Protein AF-A0A259M9C8-F1 (afdb_monomer)

pLDDT: mean 89.74, std 11.54, range [41.19, 98.12]

Foldseek 3Di:
DDDDDDPVNLVVLLVVLLQVLLVVDDLVRSCVVVVHDSVVNCVSCVDPPRVVSNLVSLLNSLVVLVVVLVVLVVPDDPVCPVVSVVSNVVSLVSSCVSNVVVSNDDDDDPDDDPPPPPPVVVVVVVVVVVVVD

Sequence (133 aa):
MSKPLTPEEIGKRVDSLCEQVAEGKTLRQISASMNLSVGMLLKMVADPPYSEQYTRARESAADLFEADIITAAMAVTPETAAADRVQIEALKWVAGRRAPKKYGDRIQQDVTVDVKDGLAEKMAAARERAQRG

Radius of gyration: 26.13 Å; Cα contacts (8 Å, |Δi|>4): 88; chains: 1; bounding box: 63×57×69 Å

Mean predicted aligned error: 8.88 Å

Nearest PDB structures (foldseek):
  8e0m-assembly1_C  TM=4.456E-01  e=9.215E+00  synthetic construct
  8e0m-assembly2_D  TM=4.249E-01  e=9.707E+00  synthetic construct

Secondary structure (DSSP, 8-state):
-PPPPPHHHHHHHHHHHHHHHHTT--HHHHHHHHT--HHHHHHHTSSTTHHHHHHHHHHHHHHHHHHHHHHHHHH--TTTHHHHHHHHHHHHHHHHHHSHHHHS----------TTTTHHHHHHHHHHHHH--

Solvent-accessible surface area (backbone atoms only — not comparable to full-atom values): 7643 Å² total; per-residue (Å²): 132,84,78,82,79,50,74,67,57,50,50,56,50,49,51,55,50,25,51,42,30,30,72,54,49,49,61,67,59,49,20,62,76,68,75,42,58,54,70,57,58,50,60,68,33,66,47,82,81,37,29,60,55,42,50,53,16,44,30,51,14,24,60,49,38,52,54,51,37,53,53,49,65,75,66,59,43,92,88,43,41,71,61,50,50,52,51,39,53,51,37,50,53,50,22,20,69,45,28,44,91,80,53,33,89,81,85,84,79,90,79,83,78,81,70,74,87,55,53,60,61,54,52,50,56,51,51,54,56,67,73,76,109

Structure (mmCIF, N/CA/C/O backbone):
data_AF-A0A259M9C8-F1
#
_entry.id   AF-A0A259M9C8-F1
#
loop_
_atom_site.group_PDB
_atom_site.id
_atom_site.type_symbol
_atom_site.label_atom_id
_atom_site.label_alt_id
_atom_site.label_comp_id
_atom_site.label_asym_id
_atom_site.label_entity_id
_atom_site.label_seq_id
_atom_site.pdbx_PDB_ins_code
_atom_site.Cartn_x
_atom_site.Cartn_y
_atom_site.Cartn_z
_atom_site.occupancy
_atom_site.B_iso_or_equiv
_atom_site.auth_seq_id
_atom_site.auth_comp_id
_atom_site.auth_asym_id
_atom_site.auth_atom_id
_atom_site.pdbx_PDB_model_num
ATOM 1 N N . MET A 1 1 ? 33.589 -9.464 -7.077 1.00 41.19 1 MET A N 1
ATOM 2 C CA . MET A 1 1 ? 32.749 -8.648 -7.980 1.00 41.19 1 MET A CA 1
ATOM 3 C C . MET A 1 1 ? 31.583 -9.522 -8.413 1.00 41.19 1 MET A C 1
ATOM 5 O O . MET A 1 1 ? 31.832 -10.542 -9.040 1.00 41.19 1 MET A O 1
ATOM 9 N N . SER A 1 2 ? 30.353 -9.224 -7.978 1.00 62.12 2 SER A N 1
ATOM 10 C CA . SER A 1 2 ? 29.188 -10.050 -8.335 1.00 62.12 2 SER A CA 1
ATOM 11 C C . SER A 1 2 ? 28.908 -9.960 -9.829 1.00 62.12 2 SER A C 1
ATOM 13 O O . SER A 1 2 ? 28.934 -8.872 -10.404 1.00 62.12 2 SER A O 1
ATOM 15 N N . LYS A 1 3 ? 28.647 -11.116 -10.439 1.00 68.31 3 LYS A N 1
ATOM 16 C CA . LYS A 1 3 ? 28.247 -11.253 -11.840 1.00 68.31 3 LYS A CA 1
ATOM 17 C C . LYS A 1 3 ? 27.016 -10.368 -12.121 1.00 68.31 3 LYS A C 1
ATOM 19 O O . LYS A 1 3 ? 26.108 -10.347 -11.285 1.00 68.31 3 LYS A O 1
ATOM 24 N N . PRO A 1 4 ? 26.969 -9.638 -13.251 1.00 72.88 4 PRO A N 1
ATOM 25 C CA . PRO A 1 4 ? 25.769 -8.908 -13.642 1.00 72.88 4 PRO A CA 1
ATOM 26 C C . PRO A 1 4 ? 24.612 -9.891 -13.855 1.00 72.88 4 PRO A C 1
ATOM 28 O O . PRO A 1 4 ? 24.808 -10.967 -14.422 1.00 72.88 4 PRO A O 1
ATOM 31 N N . LEU A 1 5 ? 23.427 -9.520 -13.366 1.00 76.19 5 LEU A N 1
ATOM 32 C CA . LEU A 1 5 ? 22.217 -10.333 -13.489 1.00 76.19 5 LEU A CA 1
ATOM 33 C C . LEU A 1 5 ? 21.844 -10.494 -14.959 1.00 76.19 5 LEU A C 1
ATOM 35 O O . LEU A 1 5 ? 21.872 -9.532 -15.729 1.00 76.19 5 LEU A O 1
ATOM 39 N N . THR A 1 6 ? 21.471 -11.708 -15.334 1.00 86.00 6 THR A N 1
ATOM 40 C CA . THR A 1 6 ? 20.909 -11.986 -16.653 1.00 86.00 6 THR A CA 1
ATOM 41 C C . THR A 1 6 ? 19.491 -11.404 -16.762 1.00 86.00 6 THR A C 1
ATOM 43 O O . THR A 1 6 ? 18.811 -11.248 -15.742 1.00 86.00 6 THR A O 1
ATOM 46 N N . PRO A 1 7 ? 18.998 -11.106 -17.978 1.00 85.38 7 PRO A N 1
ATOM 47 C CA . PRO A 1 7 ? 17.625 -10.632 -18.170 1.00 85.38 7 PRO A CA 1
ATOM 48 C C . PRO A 1 7 ? 16.560 -11.563 -17.566 1.00 85.38 7 PRO A C 1
ATOM 50 O O . PRO A 1 7 ? 15.579 -11.085 -17.004 1.00 85.38 7 PRO A O 1
ATOM 53 N N . GLU A 1 8 ? 16.779 -12.880 -17.615 1.00 89.00 8 GLU A N 1
ATOM 54 C CA . GLU A 1 8 ? 15.872 -13.881 -17.036 1.00 89.00 8 GLU A CA 1
ATOM 55 C C . GLU A 1 8 ? 15.844 -13.824 -15.498 1.00 89.00 8 GLU A C 1
ATOM 57 O O . GLU A 1 8 ? 14.784 -13.906 -14.878 1.00 89.00 8 GLU A O 1
ATOM 62 N N . GLU A 1 9 ? 17.003 -13.631 -14.861 1.00 89.44 9 GLU A N 1
ATOM 63 C CA . GLU A 1 9 ? 17.094 -13.459 -13.406 1.00 89.44 9 GLU A CA 1
ATOM 64 C C . GLU A 1 9 ? 16.428 -12.160 -12.940 1.00 89.44 9 GLU A C 1
ATOM 66 O O . GLU A 1 9 ? 15.857 -12.124 -11.849 1.00 89.44 9 GLU A O 1
ATOM 71 N N . ILE A 1 10 ? 16.489 -11.099 -13.752 1.00 89.06 10 ILE A N 1
ATOM 72 C CA . ILE A 1 10 ? 15.781 -9.842 -13.479 1.00 89.06 10 ILE A CA 1
ATOM 73 C C . ILE A 1 10 ? 14.271 -10.075 -13.547 1.00 89.06 10 ILE A C 1
ATOM 75 O O . ILE A 1 10 ? 13.582 -9.697 -12.603 1.00 89.06 10 ILE A O 1
ATOM 79 N N . GLY A 1 11 ? 13.777 -10.751 -14.590 1.00 93.06 11 GLY A N 1
ATOM 80 C CA . GLY A 1 11 ? 12.355 -11.087 -14.729 1.00 93.06 11 GLY A CA 1
ATOM 81 C C . GLY A 1 11 ? 11.821 -11.849 -13.515 1.00 93.06 11 GLY A C 1
ATOM 82 O O . GLY A 1 11 ? 10.914 -11.371 -12.844 1.00 93.06 11 GLY A O 1
ATOM 83 N N . LYS A 1 12 ? 12.487 -12.943 -13.120 1.00 94.38 12 LYS A N 1
ATOM 84 C CA . LYS A 1 12 ? 12.114 -13.734 -11.928 1.00 94.38 12 LYS A CA 1
ATOM 85 C C . LYS A 1 12 ? 12.085 -12.910 -10.635 1.00 94.38 12 LYS A C 1
ATOM 87 O O . LYS A 1 12 ? 11.236 -13.121 -9.770 1.00 94.38 12 LYS A O 1
ATOM 92 N N . ARG A 1 13 ? 13.026 -11.973 -10.473 1.00 94.19 13 ARG A N 1
ATOM 93 C CA . ARG A 1 13 ? 13.060 -11.072 -9.308 1.00 94.19 13 ARG A CA 1
ATOM 94 C C . ARG A 1 13 ? 11.920 -10.064 -9.339 1.00 94.19 13 ARG A C 1
ATOM 96 O O . ARG A 1 13 ? 11.360 -9.780 -8.285 1.00 94.19 13 ARG A O 1
ATOM 103 N N . VAL A 1 14 ? 11.594 -9.525 -10.512 1.00 95.94 14 VAL A N 1
ATOM 104 C CA . VAL A 1 14 ? 10.457 -8.619 -10.684 1.00 95.94 14 VAL A CA 1
ATOM 105 C C . VAL A 1 14 ? 9.143 -9.345 -10.420 1.00 95.94 14 VAL A C 1
ATOM 107 O O . VAL A 1 14 ? 8.312 -8.795 -9.705 1.00 95.94 14 VAL A O 1
ATOM 110 N N . ASP A 1 15 ? 8.980 -10.573 -10.910 1.00 96.69 15 ASP A N 1
ATOM 111 C CA . ASP A 1 15 ? 7.788 -11.387 -10.656 1.00 96.69 15 ASP A CA 1
ATOM 112 C C . ASP A 1 15 ? 7.574 -11.577 -9.151 1.00 96.69 15 ASP A C 1
ATOM 114 O O . ASP A 1 15 ? 6.519 -11.225 -8.626 1.00 96.69 15 ASP A O 1
ATOM 118 N N . SER A 1 16 ? 8.617 -12.008 -8.434 1.00 96.69 16 SER A N 1
ATOM 119 C CA . SER A 1 16 ? 8.568 -12.180 -6.976 1.00 96.69 16 SER A CA 1
ATOM 120 C C . SER A 1 16 ? 8.337 -10.866 -6.216 1.00 96.69 16 SER A C 1
ATOM 122 O O . SER A 1 16 ? 7.650 -10.844 -5.193 1.00 96.69 16 SER A O 1
ATOM 124 N N . LEU A 1 17 ? 8.898 -9.752 -6.698 1.00 97.44 17 LEU A N 1
ATOM 125 C CA . LEU A 1 17 ? 8.639 -8.422 -6.144 1.00 97.44 17 LEU A CA 1
ATOM 126 C C . LEU A 1 17 ? 7.167 -8.034 -6.333 1.00 97.44 17 LEU A C 1
ATOM 128 O O . LEU A 1 17 ? 6.537 -7.570 -5.387 1.00 97.44 17 LEU A O 1
ATOM 132 N N . CYS A 1 18 ? 6.622 -8.214 -7.535 1.00 97.75 18 CYS A N 1
ATOM 133 C CA . CYS A 1 18 ? 5.247 -7.855 -7.861 1.00 97.75 18 CYS A CA 1
ATOM 134 C C . CYS A 1 18 ? 4.243 -8.721 -7.095 1.00 97.75 18 CYS A C 1
ATOM 136 O O . CYS A 1 18 ? 3.274 -8.182 -6.570 1.00 97.75 18 CYS A O 1
ATOM 138 N N . GLU A 1 19 ? 4.501 -10.020 -6.957 1.00 97.69 19 GLU A N 1
ATOM 139 C CA . GLU A 1 19 ? 3.696 -10.924 -6.131 1.00 97.69 19 GLU A CA 1
ATOM 140 C C . GLU A 1 19 ? 3.648 -10.444 -4.675 1.00 97.69 19 GLU A C 1
ATOM 142 O O . GLU A 1 19 ? 2.575 -10.182 -4.141 1.00 97.69 19 GLU A O 1
ATOM 147 N N . GLN A 1 20 ? 4.804 -10.183 -4.059 1.00 97.81 20 GLN A N 1
ATOM 148 C CA . GLN A 1 20 ? 4.855 -9.686 -2.681 1.00 97.81 20 GLN A CA 1
ATOM 149 C C . GLN A 1 20 ? 4.190 -8.312 -2.508 1.00 97.81 20 GLN A C 1
ATOM 151 O O . GLN A 1 20 ? 3.578 -8.040 -1.475 1.00 97.81 20 GLN A O 1
ATOM 156 N N . VAL A 1 21 ? 4.309 -7.423 -3.497 1.00 97.75 21 VAL A N 1
ATOM 157 C CA . VAL A 1 21 ? 3.627 -6.122 -3.473 1.00 97.75 21 VAL A CA 1
ATOM 158 C C . VAL A 1 21 ? 2.117 -6.303 -3.549 1.00 97.75 21 VAL A C 1
ATOM 160 O O . VAL A 1 21 ? 1.414 -5.617 -2.806 1.00 97.75 21 VAL A O 1
ATOM 163 N N . ALA A 1 22 ? 1.635 -7.205 -4.409 1.00 97.25 22 ALA A N 1
ATOM 164 C CA . ALA A 1 22 ? 0.222 -7.547 -4.532 1.00 97.25 22 ALA A CA 1
ATOM 165 C C . ALA A 1 22 ? -0.324 -8.183 -3.245 1.00 97.25 22 ALA A C 1
ATOM 167 O O . ALA A 1 22 ? -1.452 -7.886 -2.875 1.00 97.25 22 ALA A O 1
ATOM 168 N N . GLU A 1 23 ? 0.503 -8.935 -2.511 1.00 96.88 23 GLU A N 1
ATOM 169 C CA . GLU A 1 23 ? 0.233 -9.428 -1.149 1.00 96.88 23 GLU A CA 1
ATOM 170 C C . GLU A 1 23 ? 0.253 -8.328 -0.063 1.00 96.88 23 GLU A C 1
ATOM 172 O O . GLU A 1 23 ? 0.191 -8.617 1.130 1.00 96.88 23 GLU A O 1
ATOM 177 N N . GLY A 1 24 ? 0.380 -7.052 -0.436 1.00 95.25 24 GLY A N 1
ATOM 178 C CA . GLY A 1 24 ? 0.351 -5.930 0.504 1.00 95.25 24 GLY A CA 1
ATOM 179 C C . GLY A 1 24 ? 1.680 -5.652 1.214 1.00 95.25 24 GLY A C 1
ATOM 180 O O . GLY A 1 24 ? 1.771 -4.674 1.963 1.00 95.25 24 GLY A O 1
ATOM 181 N N . LYS A 1 25 ? 2.749 -6.423 0.952 1.00 96.44 25 LYS A N 1
ATOM 182 C CA . LYS A 1 25 ? 4.059 -6.198 1.585 1.00 96.44 25 LYS A CA 1
ATOM 183 C C . LYS A 1 25 ? 4.662 -4.863 1.149 1.00 96.44 25 LYS A C 1
ATOM 185 O O . LYS A 1 25 ? 4.574 -4.419 0.001 1.00 96.44 25 LYS A O 1
ATOM 190 N N . THR A 1 26 ? 5.326 -4.202 2.089 1.00 95.56 26 THR A N 1
ATOM 191 C CA . THR A 1 26 ? 6.055 -2.958 1.832 1.00 95.56 26 THR A CA 1
ATOM 192 C C . THR A 1 26 ? 7.391 -3.240 1.149 1.00 95.56 26 THR A C 1
ATOM 194 O O . THR A 1 26 ? 8.035 -4.257 1.401 1.00 95.56 26 THR A O 1
ATOM 197 N N . LEU A 1 27 ? 7.899 -2.277 0.374 1.00 96.44 27 LEU A N 1
ATOM 198 C CA . LEU A 1 27 ? 9.238 -2.381 -0.219 1.00 96.44 27 LEU A CA 1
ATOM 199 C C . LEU A 1 27 ? 10.343 -2.598 0.824 1.00 96.44 27 LEU A C 1
ATOM 201 O O . LEU A 1 27 ? 11.373 -3.168 0.490 1.00 96.44 27 LEU A O 1
ATOM 205 N N . ARG A 1 28 ? 10.148 -2.168 2.080 1.00 97.06 28 ARG A N 1
ATOM 206 C CA . ARG A 1 28 ? 11.106 -2.421 3.169 1.00 97.06 28 ARG A CA 1
ATOM 207 C C . ARG A 1 28 ? 11.107 -3.888 3.598 1.00 97.06 28 ARG A C 1
ATOM 209 O O . ARG A 1 28 ? 12.181 -4.457 3.757 1.00 97.06 28 ARG A O 1
ATOM 216 N N . GLN A 1 29 ? 9.933 -4.505 3.732 1.00 97.44 29 GLN A N 1
ATOM 217 C CA . GLN A 1 29 ? 9.821 -5.941 4.015 1.00 97.44 29 GLN A CA 1
ATOM 218 C C . GLN A 1 29 ? 10.408 -6.773 2.869 1.00 97.44 29 GLN A C 1
ATOM 220 O O . GLN A 1 29 ? 11.164 -7.706 3.116 1.00 97.44 29 GLN A O 1
ATOM 225 N N . ILE A 1 30 ? 10.132 -6.383 1.622 1.00 97.25 30 ILE A N 1
ATOM 226 C CA . ILE A 1 30 ? 10.643 -7.084 0.435 1.00 97.25 30 ILE A CA 1
ATOM 227 C C . ILE A 1 30 ? 12.157 -6.892 0.281 1.00 97.25 30 ILE A C 1
ATOM 229 O O . ILE A 1 30 ? 12.891 -7.814 -0.055 1.00 97.25 30 ILE A O 1
ATOM 233 N N . SER A 1 31 ? 12.653 -5.691 0.579 1.00 95.88 31 SER A N 1
ATOM 234 C CA . SER A 1 31 ? 14.086 -5.390 0.620 1.00 95.88 31 SER A CA 1
ATOM 235 C C . SER A 1 31 ? 14.821 -6.310 1.598 1.00 95.88 31 SER A C 1
ATOM 237 O O . SER A 1 31 ? 15.869 -6.853 1.248 1.00 95.88 31 SER A O 1
ATOM 239 N N . ALA A 1 32 ? 14.241 -6.543 2.779 1.00 95.50 32 ALA A N 1
ATOM 240 C CA . ALA A 1 32 ? 14.785 -7.471 3.761 1.00 95.50 32 ALA A CA 1
ATOM 241 C C . ALA A 1 32 ? 14.706 -8.936 3.292 1.00 95.50 32 ALA A C 1
ATOM 243 O O . ALA A 1 32 ? 15.684 -9.664 3.442 1.00 95.50 32 ALA A O 1
ATOM 244 N N . SER A 1 33 ? 13.588 -9.365 2.689 1.00 94.06 33 SER A N 1
ATOM 245 C CA . SER A 1 33 ? 13.403 -10.755 2.237 1.00 94.06 33 SER A CA 1
ATOM 246 C C . SER A 1 33 ? 14.306 -11.128 1.059 1.00 94.06 33 SER A C 1
ATOM 248 O O . SER A 1 33 ? 14.857 -12.224 1.022 1.00 94.06 33 SER A O 1
ATOM 250 N N . MET A 1 34 ? 14.501 -10.208 0.114 1.00 91.44 34 MET A N 1
ATOM 251 C CA . MET A 1 34 ? 15.328 -10.430 -1.075 1.00 91.44 34 MET A CA 1
ATOM 252 C C . MET A 1 34 ? 16.807 -10.087 -0.855 1.00 91.44 34 MET A C 1
ATOM 254 O O . MET A 1 34 ? 17.620 -10.321 -1.750 1.00 91.44 34 MET A O 1
ATOM 258 N N . ASN A 1 35 ? 17.161 -9.508 0.300 1.00 93.75 35 ASN A N 1
ATOM 259 C CA . ASN A 1 35 ? 18.488 -8.954 0.583 1.00 93.75 35 ASN A CA 1
ATOM 260 C C . ASN A 1 35 ? 18.960 -7.962 -0.505 1.00 93.75 35 ASN A C 1
ATOM 262 O O . ASN A 1 35 ? 20.089 -8.013 -0.998 1.00 93.75 35 ASN A O 1
ATOM 266 N N . LEU A 1 36 ? 18.058 -7.070 -0.923 1.00 92.38 36 LEU A N 1
ATOM 267 C CA . LEU A 1 36 ? 18.305 -6.033 -1.928 1.00 92.38 36 LEU A CA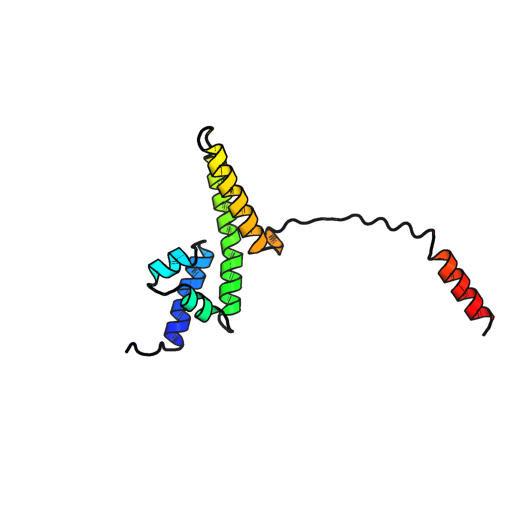 1
ATOM 268 C C . LEU A 1 36 ? 17.949 -4.672 -1.353 1.00 92.38 36 LEU A C 1
ATOM 270 O O . LEU A 1 36 ? 17.009 -4.556 -0.576 1.00 92.38 36 LEU A O 1
ATOM 274 N N . SER A 1 37 ? 18.641 -3.611 -1.765 1.00 95.88 37 SER A N 1
ATOM 275 C CA . SER A 1 37 ? 18.240 -2.259 -1.371 1.00 95.88 37 SER A CA 1
ATOM 276 C C . SER A 1 37 ? 16.915 -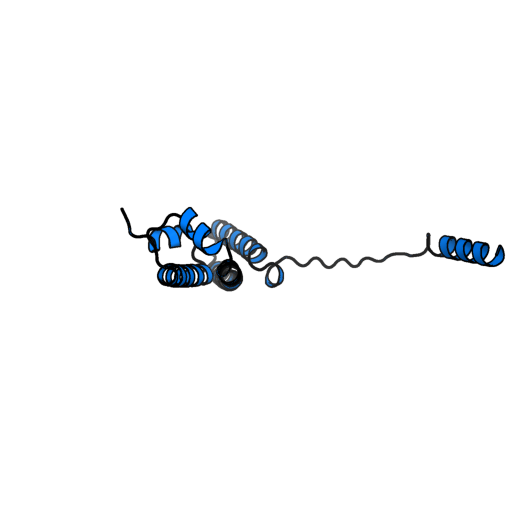1.864 -2.032 1.00 95.88 37 SER A C 1
ATOM 278 O O . SER A 1 37 ? 16.634 -2.238 -3.173 1.00 95.88 37 SER A O 1
ATOM 280 N N . VAL A 1 38 ? 16.120 -1.037 -1.348 1.00 96.06 38 VAL A N 1
ATOM 281 C CA . VAL A 1 38 ? 14.872 -0.482 -1.907 1.00 96.06 38 VAL A CA 1
ATOM 282 C C . VAL A 1 38 ? 15.122 0.245 -3.235 1.00 96.06 38 VAL A C 1
ATOM 284 O O . VAL A 1 38 ? 14.326 0.122 -4.161 1.00 96.06 38 VAL A O 1
ATOM 287 N N . GLY A 1 39 ? 16.250 0.953 -3.363 1.00 96.69 39 GLY A N 1
ATOM 288 C CA . GLY A 1 39 ? 16.623 1.628 -4.609 1.00 96.69 39 GLY A CA 1
ATOM 289 C C . GLY A 1 39 ? 16.821 0.659 -5.779 1.00 96.69 39 GLY A C 1
ATOM 290 O O . GLY A 1 39 ? 16.414 0.967 -6.895 1.00 96.69 39 GLY A O 1
ATOM 291 N N . MET A 1 40 ? 17.378 -0.531 -5.527 1.00 93.81 40 MET A N 1
ATOM 292 C CA . MET A 1 40 ? 17.514 -1.568 -6.552 1.00 93.81 40 MET A CA 1
ATOM 293 C C . MET A 1 40 ? 16.151 -2.143 -6.951 1.00 93.81 40 MET A C 1
ATOM 295 O O . MET A 1 40 ? 15.894 -2.294 -8.141 1.00 93.81 40 MET A O 1
ATOM 299 N N . LEU A 1 41 ? 15.268 -2.415 -5.980 1.00 95.75 41 LEU A N 1
ATOM 300 C CA . LEU A 1 4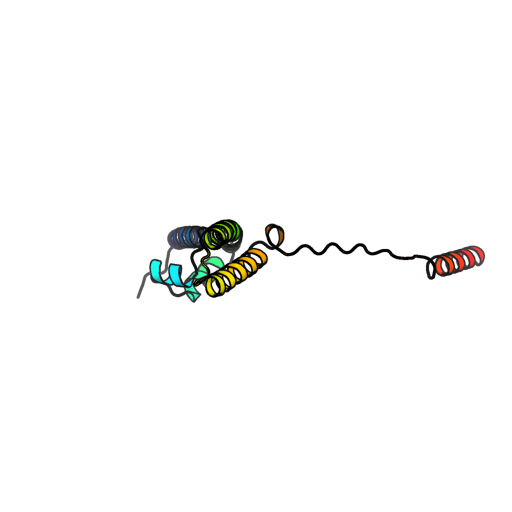1 ? 13.902 -2.882 -6.256 1.00 95.75 41 LEU A CA 1
ATOM 301 C C . LEU A 1 41 ? 13.152 -1.903 -7.163 1.00 95.75 41 LEU A C 1
ATOM 303 O O . LEU A 1 41 ? 12.625 -2.306 -8.193 1.00 95.75 41 LEU A O 1
ATOM 307 N N . LEU A 1 42 ? 13.176 -0.613 -6.817 1.00 96.19 42 LEU A N 1
ATOM 308 C CA . LEU A 1 42 ? 12.537 0.437 -7.612 1.00 96.19 42 LEU A CA 1
ATOM 309 C C . LEU A 1 42 ? 13.153 0.562 -9.007 1.00 96.19 42 LEU A C 1
ATOM 311 O O . LEU A 1 42 ? 12.422 0.725 -9.977 1.00 96.19 42 LEU A O 1
ATOM 315 N N . LYS A 1 43 ? 14.481 0.440 -9.125 1.00 95.19 43 LYS A N 1
ATOM 316 C CA . LYS A 1 43 ? 15.167 0.495 -10.421 1.00 95.19 43 LYS A CA 1
ATOM 317 C C . LYS A 1 43 ? 14.750 -0.645 -11.354 1.00 95.19 43 LYS A C 1
ATOM 319 O O . LYS A 1 43 ? 14.651 -0.419 -12.552 1.00 95.19 43 LYS A O 1
ATOM 324 N N . MET A 1 44 ? 14.492 -1.847 -10.832 1.00 93.75 44 MET A N 1
ATOM 325 C CA . MET A 1 44 ? 14.082 -2.997 -11.655 1.00 93.75 44 MET A CA 1
ATOM 326 C C . MET A 1 44 ? 12.691 -2.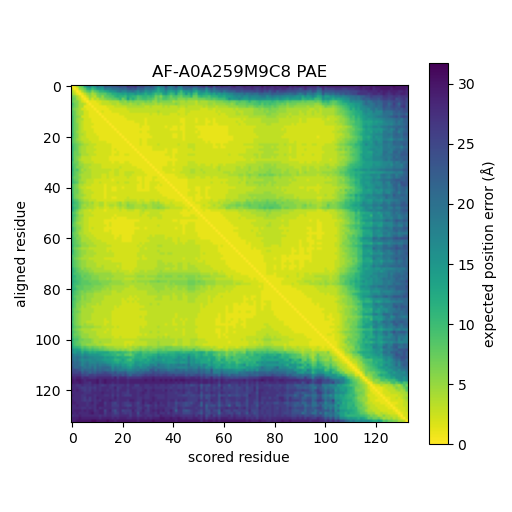832 -12.286 1.00 93.75 44 MET A C 1
ATOM 328 O O . MET A 1 44 ? 12.426 -3.450 -13.310 1.00 93.75 44 MET A O 1
ATOM 332 N N . VAL A 1 45 ? 11.823 -2.007 -11.694 1.00 96.31 45 VAL A N 1
ATOM 333 C CA . VAL A 1 45 ? 10.428 -1.807 -12.133 1.00 96.31 45 VAL A CA 1
ATOM 334 C C . VAL A 1 45 ? 10.153 -0.403 -12.674 1.00 96.31 45 VAL A C 1
ATOM 336 O O . VAL A 1 45 ? 9.003 -0.050 -12.915 1.00 96.31 45 VAL A O 1
ATOM 339 N N . ALA A 1 46 ? 11.187 0.426 -12.826 1.00 95.00 46 ALA A N 1
ATOM 340 C CA . ALA A 1 46 ? 11.029 1.803 -13.286 1.00 95.00 46 ALA A CA 1
ATOM 341 C C . ALA A 1 46 ? 10.638 1.873 -14.770 1.00 95.00 46 ALA A C 1
ATOM 343 O O . ALA A 1 46 ? 9.771 2.662 -15.141 1.00 95.00 46 ALA A O 1
ATOM 344 N N . ASP A 1 47 ? 11.242 1.010 -15.590 1.00 91.94 47 ASP A N 1
ATOM 345 C CA . ASP A 1 47 ? 11.130 1.050 -17.046 1.00 91.94 47 ASP A CA 1
ATOM 346 C C . ASP A 1 47 ? 10.336 -0.150 -17.603 1.00 91.94 47 ASP A C 1
ATOM 348 O O . ASP A 1 47 ? 10.250 -1.207 -16.960 1.00 91.94 47 ASP A O 1
ATOM 352 N N . PRO A 1 48 ? 9.745 -0.024 -18.808 1.00 92.25 48 PRO A N 1
ATOM 353 C CA . PRO A 1 48 ? 9.147 -1.155 -19.509 1.00 92.25 48 PRO A CA 1
ATOM 354 C C . PRO A 1 48 ? 10.150 -2.307 -19.718 1.00 92.25 48 PRO A C 1
ATOM 356 O O . PRO A 1 48 ? 11.334 -2.055 -19.953 1.00 92.25 48 PRO A O 1
ATOM 359 N N . PRO A 1 49 ? 9.696 -3.574 -19.674 1.00 91.19 49 PRO A N 1
ATOM 360 C CA . PRO A 1 49 ? 8.294 -4.011 -19.601 1.00 91.19 49 PRO A CA 1
ATOM 361 C C . PRO A 1 49 ? 7.722 -4.113 -18.171 1.00 91.19 49 PRO A C 1
ATOM 363 O O . PRO A 1 49 ? 6.542 -4.404 -18.002 1.00 91.19 49 PRO A O 1
ATOM 366 N N . TYR A 1 50 ? 8.532 -3.881 -17.138 1.00 95.50 50 TYR A N 1
ATOM 367 C CA . TYR A 1 50 ? 8.193 -4.226 -15.751 1.00 95.50 50 TYR A CA 1
ATOM 368 C C . TYR A 1 50 ? 7.349 -3.176 -15.018 1.00 95.50 50 TYR A C 1
ATOM 370 O O . TYR A 1 50 ? 6.678 -3.491 -14.032 1.00 95.50 50 TYR A O 1
ATOM 378 N N . SER A 1 51 ? 7.348 -1.934 -15.501 1.00 96.69 51 SER A N 1
ATOM 379 C CA . SER A 1 51 ? 6.599 -0.833 -14.884 1.00 96.69 51 SER A CA 1
ATOM 380 C C . SER A 1 51 ? 5.085 -1.067 -14.846 1.00 96.69 51 SER A C 1
ATOM 382 O O . SER A 1 51 ? 4.429 -0.743 -13.850 1.00 96.69 51 SER A O 1
ATOM 384 N N . GLU A 1 52 ? 4.518 -1.681 -15.887 1.00 96.38 52 GLU A N 1
ATOM 385 C CA . GLU A 1 52 ? 3.090 -2.000 -15.933 1.00 96.38 52 GLU A CA 1
ATOM 386 C C . GLU A 1 52 ? 2.727 -3.111 -14.939 1.00 96.38 52 GLU A C 1
ATOM 388 O O . GLU A 1 52 ? 1.762 -2.976 -14.185 1.00 96.38 52 GLU A O 1
ATOM 393 N N . GLN A 1 53 ? 3.532 -4.174 -14.878 1.00 96.31 53 GLN A N 1
ATOM 394 C CA . GLN A 1 53 ? 3.338 -5.276 -13.933 1.00 96.31 53 GLN A CA 1
ATOM 395 C C . GLN A 1 53 ? 3.372 -4.777 -12.484 1.00 96.31 53 GLN A C 1
ATOM 397 O O . GLN A 1 53 ? 2.483 -5.094 -11.693 1.00 96.31 53 GLN A O 1
ATOM 402 N N . TYR A 1 54 ? 4.349 -3.931 -12.154 1.00 97.50 54 TYR A N 1
ATOM 403 C CA . TYR A 1 54 ? 4.455 -3.333 -10.827 1.00 97.50 54 TYR A CA 1
ATOM 404 C C . TYR A 1 54 ? 3.277 -2.405 -10.504 1.00 97.50 54 TYR A C 1
ATOM 406 O O . TYR A 1 54 ? 2.780 -2.405 -9.377 1.00 97.50 54 TYR A O 1
ATOM 414 N N . THR A 1 55 ? 2.782 -1.645 -11.487 1.00 97.12 55 THR A N 1
ATOM 415 C CA . THR A 1 55 ? 1.585 -0.805 -11.316 1.00 97.12 55 THR A CA 1
ATOM 416 C C . THR A 1 55 ? 0.362 -1.657 -10.977 1.00 97.12 55 THR A C 1
ATOM 418 O O . THR A 1 55 ? -0.298 -1.394 -9.972 1.00 97.12 55 THR A O 1
ATOM 421 N N . ARG A 1 56 ? 0.119 -2.736 -11.732 1.00 96.69 56 ARG A N 1
ATOM 422 C CA . ARG A 1 56 ? -0.992 -3.671 -11.479 1.00 96.69 56 ARG A CA 1
ATOM 423 C C . ARG A 1 56 ? -0.873 -4.375 -10.127 1.00 96.69 56 ARG A C 1
ATOM 425 O O . ARG A 1 56 ? -1.873 -4.548 -9.433 1.00 96.69 56 ARG A O 1
ATOM 432 N N . ALA A 1 57 ? 0.341 -4.744 -9.718 1.00 97.88 57 ALA A N 1
ATOM 433 C CA . ALA A 1 57 ? 0.585 -5.309 -8.393 1.00 97.88 57 ALA A CA 1
ATOM 434 C C . ALA A 1 57 ? 0.218 -4.318 -7.279 1.00 97.88 57 ALA A C 1
ATOM 436 O O . ALA A 1 57 ? -0.450 -4.678 -6.310 1.00 97.88 57 ALA A O 1
ATOM 437 N N . ARG A 1 58 ? 0.600 -3.041 -7.427 1.00 97.06 58 ARG A N 1
ATOM 438 C CA . ARG A 1 58 ? 0.224 -1.997 -6.465 1.00 97.06 58 ARG A CA 1
ATOM 439 C C . ARG A 1 58 ? -1.283 -1.771 -6.414 1.00 97.06 58 ARG A C 1
ATOM 441 O O . ARG A 1 58 ? -1.794 -1.572 -5.315 1.00 97.06 58 ARG A O 1
ATOM 448 N N . GLU A 1 59 ? -1.965 -1.788 -7.554 1.00 97.50 59 GLU A N 1
ATOM 449 C CA . GLU A 1 59 ? -3.427 -1.690 -7.619 1.00 97.50 59 GLU A CA 1
ATOM 450 C C . GLU A 1 59 ? -4.093 -2.875 -6.910 1.00 97.50 59 GLU A C 1
ATOM 452 O O . GLU A 1 59 ? -4.948 -2.659 -6.059 1.00 97.50 59 GLU A O 1
ATOM 457 N N . SER A 1 60 ? -3.637 -4.103 -7.179 1.00 97.12 60 SER A N 1
ATOM 458 C CA . SER A 1 60 ? -4.185 -5.335 -6.582 1.00 97.12 60 SER A CA 1
ATOM 459 C C . SER A 1 60 ? -4.043 -5.360 -5.059 1.00 97.12 60 SER A C 1
ATOM 461 O O . SER A 1 60 ? -4.950 -5.782 -4.352 1.00 97.12 60 SER A O 1
ATOM 463 N N . ALA A 1 61 ? -2.939 -4.828 -4.533 1.00 96.94 61 ALA A N 1
ATOM 464 C CA . ALA A 1 61 ? -2.721 -4.710 -3.094 1.00 96.94 61 ALA A CA 1
ATOM 465 C C . ALA A 1 61 ? -3.775 -3.854 -2.369 1.00 96.94 61 ALA A C 1
ATOM 467 O O . ALA A 1 61 ? -3.931 -3.976 -1.157 1.00 96.94 61 ALA A O 1
ATOM 468 N N . ALA A 1 62 ? -4.474 -2.960 -3.080 1.00 96.56 62 ALA A N 1
ATOM 469 C CA . ALA A 1 62 ? -5.541 -2.162 -2.482 1.00 96.56 62 ALA A CA 1
ATOM 470 C C . ALA A 1 62 ? -6.719 -3.036 -2.016 1.00 96.56 62 ALA A C 1
ATOM 472 O O . ALA A 1 62 ? -7.341 -2.707 -1.008 1.00 96.56 62 ALA A O 1
ATOM 473 N N . ASP A 1 63 ? -6.957 -4.170 -2.679 1.00 95.88 63 ASP A N 1
ATOM 474 C CA . ASP A 1 63 ? -8.003 -5.128 -2.308 1.00 95.88 63 ASP A CA 1
ATOM 475 C C . ASP A 1 63 ? -7.677 -5.824 -0.977 1.00 95.88 63 ASP A C 1
ATOM 477 O O . ASP A 1 63 ? -8.565 -6.102 -0.175 1.00 95.88 63 ASP A O 1
ATOM 481 N N . LEU A 1 64 ? -6.392 -6.046 -0.687 1.00 96.38 64 LEU A N 1
ATOM 482 C CA . LEU A 1 64 ? -5.977 -6.578 0.613 1.00 96.38 64 LEU A CA 1
ATOM 483 C C . LEU A 1 64 ? -6.093 -5.541 1.724 1.00 96.38 64 LEU A C 1
ATOM 485 O O . LEU A 1 64 ? -6.499 -5.880 2.829 1.00 96.38 64 LEU A O 1
ATOM 489 N N . PHE A 1 65 ? -5.818 -4.268 1.436 1.00 95.50 65 PHE A N 1
ATOM 490 C CA . PHE A 1 65 ? -6.024 -3.213 2.428 1.00 95.50 65 PHE A CA 1
ATOM 491 C C . PHE A 1 65 ? -7.493 -3.076 2.824 1.00 95.50 65 PHE A C 1
ATOM 493 O O . PHE A 1 65 ? -7.772 -2.803 3.986 1.00 95.50 65 PHE A O 1
ATOM 500 N N . GLU A 1 66 ? -8.430 -3.306 1.900 1.00 96.38 66 GLU A N 1
ATOM 501 C CA . GLU A 1 66 ? -9.855 -3.414 2.226 1.00 96.38 66 GLU A CA 1
ATOM 502 C C . GLU A 1 66 ? -10.122 -4.557 3.218 1.00 96.38 66 GLU A C 1
ATOM 504 O O . GLU A 1 66 ? -10.754 -4.336 4.253 1.00 96.38 66 GLU A O 1
ATOM 509 N N . ALA A 1 67 ? -9.599 -5.757 2.947 1.00 96.56 67 ALA A N 1
ATOM 510 C CA . ALA A 1 67 ? -9.752 -6.905 3.840 1.00 96.56 67 ALA A CA 1
ATOM 511 C C . ALA A 1 67 ? -9.133 -6.658 5.232 1.00 96.56 67 ALA A C 1
ATOM 513 O O . ALA A 1 67 ? -9.746 -6.982 6.255 1.00 96.56 67 ALA A O 1
ATOM 514 N N . ASP A 1 68 ? -7.958 -6.027 5.284 1.00 96.56 68 ASP A N 1
ATOM 515 C CA . ASP A 1 68 ? -7.277 -5.656 6.527 1.00 96.56 68 ASP A CA 1
ATOM 516 C C . ASP A 1 68 ? -8.067 -4.606 7.319 1.00 96.56 68 ASP A C 1
ATOM 518 O O . ASP A 1 68 ? -8.165 -4.702 8.543 1.00 96.56 68 ASP A O 1
ATOM 522 N N . ILE A 1 69 ? -8.673 -3.623 6.639 1.00 97.81 69 ILE A N 1
ATOM 523 C CA . ILE A 1 69 ? -9.556 -2.628 7.267 1.00 97.81 69 ILE A CA 1
ATOM 524 C C . ILE A 1 69 ? -10.758 -3.316 7.916 1.00 97.81 69 ILE A C 1
ATOM 526 O O . ILE A 1 69 ? -11.072 -3.016 9.067 1.00 97.81 69 ILE A O 1
ATOM 530 N N . ILE A 1 70 ? -11.425 -4.229 7.201 1.00 97.81 70 ILE A N 1
ATOM 531 C CA . ILE A 1 70 ? -12.592 -4.959 7.722 1.00 97.81 70 ILE A CA 1
ATOM 532 C C . ILE A 1 70 ? -12.188 -5.784 8.945 1.00 97.81 70 ILE A C 1
ATOM 534 O O . ILE A 1 70 ? -12.853 -5.728 9.979 1.00 97.81 70 ILE A O 1
ATOM 538 N N . THR A 1 71 ? -11.066 -6.497 8.850 1.00 97.62 71 THR A N 1
ATOM 539 C CA . THR A 1 71 ? -10.541 -7.321 9.944 1.00 97.62 71 THR A CA 1
ATOM 540 C C . THR A 1 71 ? -10.218 -6.474 11.174 1.00 97.62 71 THR A C 1
A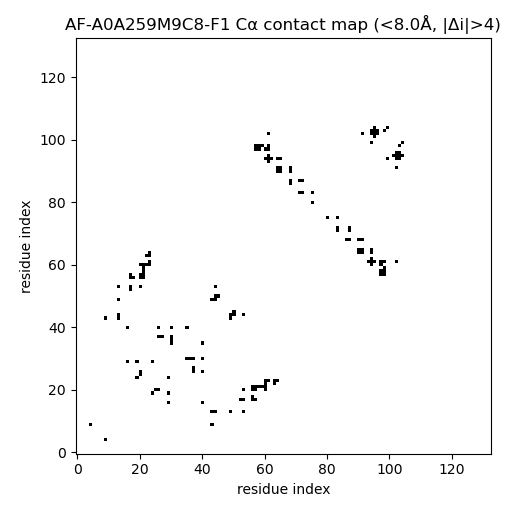TOM 542 O O . THR A 1 71 ? -10.650 -6.809 12.276 1.00 97.62 71 THR A O 1
ATOM 545 N N . ALA A 1 72 ? -9.518 -5.348 10.994 1.00 96.38 72 ALA A N 1
ATOM 546 C CA . ALA A 1 72 ? -9.203 -4.425 12.080 1.00 96.38 72 ALA A CA 1
ATOM 547 C C . ALA A 1 72 ? -10.477 -3.856 12.717 1.00 96.38 72 ALA A C 1
ATOM 549 O O . ALA A 1 72 ? -10.610 -3.869 13.936 1.00 96.38 72 ALA A O 1
ATOM 550 N N . ALA A 1 73 ? -11.450 -3.430 11.905 1.00 97.38 73 ALA A N 1
ATOM 551 C CA . ALA A 1 73 ? -12.712 -2.874 12.386 1.00 97.38 73 ALA A CA 1
ATOM 552 C C . ALA A 1 73 ? -13.532 -3.877 13.219 1.00 97.38 73 ALA A C 1
ATOM 554 O O . ALA A 1 73 ? -14.162 -3.482 14.197 1.00 97.38 73 ALA A O 1
ATOM 555 N N . MET A 1 74 ? -13.510 -5.166 12.863 1.00 97.56 74 MET A N 1
ATOM 556 C CA . MET A 1 74 ? -14.202 -6.223 13.613 1.00 97.56 74 MET A CA 1
ATOM 557 C C . MET A 1 74 ? -13.520 -6.581 14.941 1.00 97.56 74 MET A C 1
ATOM 559 O O . MET A 1 74 ? -14.178 -7.119 15.828 1.00 97.56 74 MET A O 1
ATOM 563 N N . ALA A 1 75 ? -12.221 -6.306 15.076 1.00 97.25 75 ALA A N 1
ATOM 564 C CA . ALA A 1 75 ? -11.425 -6.652 16.252 1.00 97.25 75 ALA A CA 1
ATOM 565 C C . ALA A 1 75 ? -11.283 -5.507 17.274 1.00 97.25 75 ALA A C 1
ATOM 567 O O . ALA A 1 75 ? -10.688 -5.721 18.329 1.00 97.25 75 ALA A O 1
ATOM 568 N N . VAL A 1 76 ? -11.814 -4.313 16.976 1.00 97.62 76 VAL A N 1
ATOM 569 C CA . VAL A 1 76 ? -11.674 -3.118 17.826 1.00 97.62 76 VAL A CA 1
ATOM 570 C C . VAL A 1 76 ? -12.164 -3.376 19.251 1.00 97.62 76 VAL A C 1
ATOM 572 O O . VAL A 1 76 ? -13.298 -3.809 19.467 1.00 97.62 76 VAL A O 1
ATOM 575 N N . THR A 1 77 ? -11.344 -2.992 20.230 1.00 97.69 77 THR A N 1
ATOM 576 C CA . THR A 1 77 ? -11.730 -2.890 21.643 1.00 97.69 77 THR A CA 1
ATOM 577 C C . THR A 1 77 ? -11.657 -1.432 22.118 1.00 97.69 77 THR A C 1
ATOM 579 O O . THR A 1 77 ? -11.053 -0.588 21.448 1.00 97.69 77 THR A O 1
ATOM 582 N N . PRO A 1 78 ? -12.249 -1.083 23.277 1.00 97.81 78 PRO A N 1
ATOM 583 C CA . PRO A 1 78 ? -12.126 0.263 23.843 1.00 97.81 78 PRO A CA 1
ATOM 584 C C . PRO A 1 78 ? -10.672 0.724 24.039 1.00 97.81 78 PRO A C 1
ATOM 586 O O . PRO A 1 78 ? -10.376 1.908 23.891 1.00 97.81 78 PRO A O 1
ATOM 589 N N . GLU A 1 79 ? -9.761 -0.202 24.337 1.00 97.94 79 GLU A N 1
ATOM 590 C CA . GLU A 1 79 ? -8.340 0.066 24.568 1.00 97.94 79 GLU A CA 1
ATOM 591 C C . GLU A 1 79 ? -7.568 0.286 23.260 1.00 97.94 79 GLU A C 1
ATOM 593 O O . GLU A 1 79 ? -6.635 1.090 23.225 1.00 97.94 79 GLU A O 1
ATOM 598 N N . THR A 1 80 ? -7.948 -0.403 22.177 1.00 97.69 80 THR A N 1
ATOM 599 C CA . THR A 1 80 ? -7.247 -0.342 20.883 1.00 97.69 80 THR A CA 1
ATOM 600 C C . THR A 1 80 ? -7.846 0.672 19.912 1.00 97.69 80 THR A C 1
ATOM 602 O O . THR A 1 80 ? -7.166 1.080 18.971 1.00 97.69 80 THR A O 1
ATOM 605 N N . ALA A 1 81 ? -9.066 1.162 20.167 1.00 97.19 81 ALA A N 1
ATOM 606 C CA . ALA A 1 81 ? -9.838 2.006 19.252 1.00 97.19 81 ALA A CA 1
ATOM 607 C C . ALA A 1 81 ? -9.057 3.185 18.644 1.00 97.19 81 ALA A C 1
ATOM 609 O O . ALA A 1 81 ? -9.225 3.504 17.466 1.00 97.19 81 ALA A O 1
ATOM 610 N N . ALA A 1 82 ? -8.186 3.839 19.420 1.00 97.62 82 ALA A N 1
ATOM 611 C CA . ALA A 1 82 ? -7.364 4.938 18.914 1.00 97.62 82 ALA A CA 1
ATOM 612 C C . ALA A 1 82 ? -6.301 4.467 17.904 1.00 97.62 82 ALA A C 1
ATOM 614 O O . ALA A 1 82 ? -6.118 5.104 16.866 1.00 97.62 82 ALA A O 1
ATOM 615 N N . ALA A 1 83 ? -5.620 3.355 18.192 1.00 97.06 83 ALA A N 1
ATOM 616 C CA . ALA A 1 83 ? -4.610 2.776 17.311 1.00 97.06 83 ALA A CA 1
ATOM 617 C C . ALA A 1 83 ? -5.250 2.184 16.046 1.00 97.06 83 ALA A C 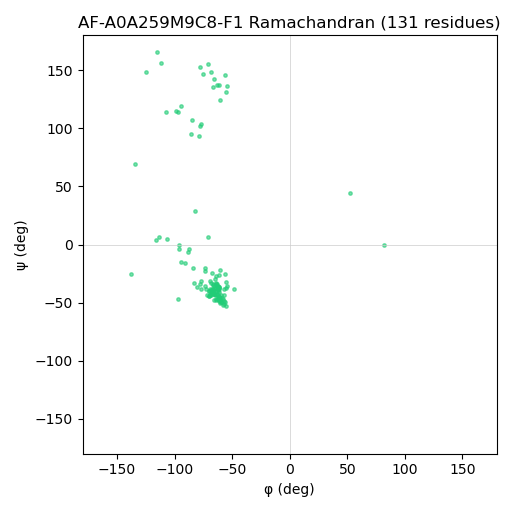1
ATOM 619 O O . ALA A 1 83 ? -4.799 2.480 14.937 1.00 97.06 83 ALA A O 1
ATOM 620 N N . ASP A 1 84 ? -6.354 1.450 16.199 1.00 97.75 84 ASP A N 1
ATOM 621 C CA . ASP A 1 84 ? -7.076 0.837 15.080 1.00 97.75 84 ASP A CA 1
ATOM 622 C C . ASP A 1 84 ? -7.636 1.898 14.133 1.00 97.75 84 ASP A C 1
ATOM 624 O O . ASP A 1 84 ? -7.551 1.761 12.913 1.00 97.75 84 ASP A O 1
ATOM 628 N N . ARG A 1 85 ? -8.126 3.023 14.672 1.00 97.69 85 ARG A N 1
ATOM 629 C CA . ARG A 1 85 ? -8.554 4.162 13.851 1.00 97.69 85 ARG A CA 1
ATOM 630 C C . ARG A 1 85 ? -7.412 4.708 12.994 1.00 97.69 85 ARG A C 1
ATOM 632 O O . ARG A 1 85 ? -7.631 5.001 11.821 1.00 97.69 85 ARG A O 1
ATOM 639 N N . VAL A 1 86 ? -6.208 4.856 13.553 1.00 98.00 86 VAL A N 1
ATOM 640 C CA . VAL A 1 86 ? -5.035 5.321 12.788 1.00 98.00 86 VAL A CA 1
ATOM 641 C C . VAL A 1 86 ? -4.684 4.323 11.687 1.00 98.00 86 VAL A C 1
ATOM 643 O O . VAL A 1 86 ? -4.440 4.734 10.552 1.00 98.00 86 VAL A O 1
ATOM 646 N N . GLN A 1 87 ? -4.701 3.024 11.995 1.00 97.06 87 GLN A N 1
ATOM 647 C CA . GLN A 1 87 ? -4.444 1.970 11.017 1.00 97.06 87 GLN A CA 1
ATOM 648 C C . GLN A 1 87 ? -5.468 1.993 9.874 1.00 97.06 87 GLN A C 1
ATOM 650 O O . GLN A 1 87 ? -5.080 2.024 8.706 1.00 97.06 87 GLN A O 1
ATOM 655 N N . ILE A 1 88 ? -6.762 2.033 10.196 1.00 97.94 88 ILE A N 1
ATOM 656 C CA . ILE A 1 88 ? -7.852 2.044 9.213 1.00 97.94 88 ILE A CA 1
ATOM 657 C C . ILE A 1 88 ? -7.755 3.272 8.301 1.00 97.94 88 ILE A C 1
ATOM 659 O O . ILE A 1 88 ? -7.834 3.139 7.080 1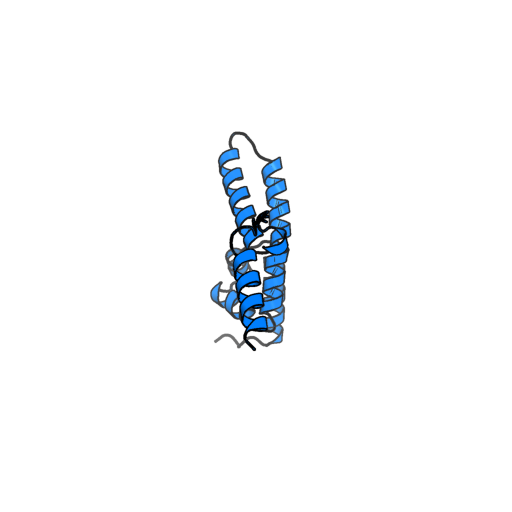.00 97.94 88 ILE A O 1
ATOM 663 N N . GLU A 1 89 ? -7.536 4.466 8.856 1.00 98.12 89 GLU A N 1
ATOM 664 C CA . GLU A 1 89 ? -7.418 5.687 8.051 1.00 98.12 89 GLU A CA 1
ATOM 665 C C . GLU A 1 89 ? -6.171 5.680 7.157 1.00 98.12 89 GLU A C 1
ATOM 667 O O . GLU A 1 89 ? -6.241 6.081 5.991 1.00 98.12 89 GLU A O 1
ATOM 672 N N . ALA A 1 90 ? -5.042 5.163 7.654 1.00 97.19 90 ALA A N 1
ATOM 673 C CA . ALA A 1 90 ? -3.843 4.995 6.839 1.00 97.19 90 ALA A CA 1
ATOM 674 C C . ALA A 1 90 ? -4.094 4.034 5.665 1.00 97.19 90 ALA A C 1
ATOM 676 O O . ALA A 1 90 ? -3.749 4.357 4.526 1.00 97.19 90 ALA A O 1
ATOM 677 N N . LEU A 1 91 ? -4.736 2.889 5.913 1.00 96.75 91 LEU A N 1
ATOM 678 C CA . LEU A 1 91 ? -5.054 1.908 4.873 1.00 96.75 91 LEU A CA 1
ATOM 679 C C . LEU A 1 91 ? -6.043 2.466 3.842 1.00 96.75 91 LEU A C 1
ATOM 681 O O . LEU A 1 91 ? -5.792 2.331 2.644 1.00 96.75 91 LEU A O 1
ATOM 685 N N . LYS A 1 92 ? -7.096 3.176 4.273 1.00 96.69 92 LYS A N 1
ATOM 686 C CA . LYS A 1 92 ? -8.045 3.858 3.372 1.00 96.69 92 LYS A CA 1
ATOM 687 C C . LYS A 1 92 ? -7.328 4.847 2.459 1.00 96.69 92 LYS A C 1
ATOM 689 O O . LYS A 1 92 ? -7.513 4.824 1.241 1.00 96.69 92 LYS A O 1
ATOM 694 N N . TRP A 1 93 ? -6.467 5.689 3.037 1.00 96.62 93 TRP A N 1
ATOM 695 C CA . TRP A 1 93 ? -5.681 6.653 2.274 1.00 96.62 93 TRP A CA 1
ATOM 696 C C . TRP A 1 93 ? -4.794 5.944 1.249 1.00 96.62 93 TRP A C 1
ATOM 698 O O . TRP A 1 93 ? -4.826 6.290 0.068 1.00 96.62 93 TRP A O 1
ATOM 708 N N . VAL A 1 94 ? -4.040 4.917 1.656 1.00 96.25 94 VAL A N 1
ATOM 709 C CA . VAL A 1 94 ? -3.162 4.180 0.736 1.00 96.25 94 VAL A CA 1
ATOM 710 C C . VAL A 1 94 ? -3.967 3.500 -0.378 1.00 96.25 94 VAL A C 1
ATOM 712 O O . VAL A 1 94 ? -3.577 3.629 -1.541 1.00 96.25 94 VAL A O 1
ATOM 715 N N . ALA A 1 95 ? -5.078 2.826 -0.067 1.00 96.75 95 ALA A N 1
ATOM 716 C CA . ALA A 1 95 ? -5.934 2.162 -1.052 1.00 96.75 95 ALA A CA 1
ATOM 717 C C . ALA A 1 95 ? -6.457 3.153 -2.106 1.00 96.75 95 ALA A C 1
ATOM 719 O O . ALA A 1 95 ? -6.296 2.921 -3.307 1.00 96.75 95 ALA A O 1
ATOM 720 N N . GLY A 1 96 ? -6.953 4.318 -1.672 1.00 96.75 96 GLY A N 1
ATOM 721 C CA . GLY A 1 96 ? -7.425 5.376 -2.567 1.00 96.75 96 GLY A CA 1
ATOM 722 C C . GLY A 1 96 ? -6.334 5.977 -3.463 1.00 96.75 96 GLY A C 1
ATOM 723 O O . GLY A 1 96 ? -6.631 6.436 -4.562 1.00 96.75 96 GLY A O 1
ATOM 724 N N . ARG A 1 97 ? -5.057 5.958 -3.049 1.00 95.88 97 ARG A N 1
ATOM 725 C CA . ARG A 1 97 ? -3.931 6.378 -3.912 1.00 95.88 97 ARG A CA 1
ATOM 726 C C . ARG A 1 97 ? -3.451 5.268 -4.840 1.00 95.88 97 ARG A C 1
ATOM 728 O O . ARG A 1 97 ? -2.974 5.571 -5.929 1.00 95.88 97 ARG A O 1
ATOM 735 N N . ARG A 1 98 ? -3.513 4.006 -4.404 1.00 95.25 98 ARG A N 1
ATOM 736 C CA . ARG A 1 98 ? -3.043 2.861 -5.196 1.00 95.25 98 ARG A CA 1
ATOM 737 C C . ARG A 1 98 ? -4.019 2.476 -6.299 1.00 95.25 98 ARG A C 1
ATOM 739 O O . ARG A 1 98 ? -3.558 2.171 -7.386 1.00 95.25 98 ARG A O 1
ATOM 746 N N . ALA A 1 99 ? -5.321 2.538 -6.041 1.00 96.00 99 ALA A N 1
ATOM 747 C CA . ALA A 1 99 ? -6.359 2.234 -7.022 1.00 96.00 99 ALA A CA 1
ATOM 748 C C . ALA A 1 99 ? -7.464 3.312 -6.992 1.00 96.00 99 ALA A C 1
ATOM 750 O O . ALA A 1 99 ? -8.599 3.041 -6.586 1.00 96.00 99 ALA A O 1
ATOM 751 N N . PRO A 1 100 ? -7.170 4.548 -7.447 1.00 95.19 100 PRO A N 1
ATOM 752 C CA . PRO A 1 100 ? -8.075 5.697 -7.324 1.00 95.19 100 PRO A CA 1
ATOM 753 C C . PRO A 1 100 ? -9.409 5.514 -8.051 1.00 95.19 100 PRO A C 1
ATOM 755 O O . PRO A 1 100 ? -10.417 6.081 -7.648 1.00 95.19 100 PRO A O 1
ATOM 758 N N . LYS A 1 101 ? -9.454 4.691 -9.104 1.00 93.44 101 LYS A N 1
ATOM 759 C CA . LYS A 1 101 ? -10.708 4.391 -9.810 1.00 93.44 101 LYS A CA 1
ATOM 760 C C . LYS A 1 101 ? -11.681 3.552 -8.968 1.00 93.44 101 LYS A C 1
ATOM 762 O O . LYS A 1 101 ? -12.887 3.703 -9.156 1.00 93.44 101 LYS A O 1
ATOM 767 N N . LYS A 1 102 ? -11.159 2.680 -8.091 1.00 94.25 102 LYS A N 1
ATOM 768 C CA . LYS A 1 102 ? -11.927 1.729 -7.268 1.00 94.25 102 LYS A CA 1
ATOM 769 C C . LYS A 1 102 ? -12.185 2.268 -5.859 1.00 94.25 102 LYS A C 1
ATOM 771 O O . LYS A 1 102 ? -13.322 2.240 -5.411 1.00 94.25 102 LYS A O 1
ATOM 776 N N . TYR A 1 103 ? -11.152 2.807 -5.209 1.00 94.94 103 TYR A N 1
ATOM 777 C CA . TYR A 1 103 ? -11.190 3.237 -3.803 1.00 94.94 103 TYR A CA 1
ATOM 778 C C . TYR A 1 103 ? -10.992 4.746 -3.603 1.00 94.94 103 TYR A C 1
ATOM 780 O O . TYR A 1 103 ? -10.871 5.205 -2.471 1.00 94.94 103 TYR A O 1
ATOM 788 N N . GLY A 1 104 ? -10.886 5.526 -4.681 1.00 92.06 104 GLY A N 1
ATOM 789 C CA . GLY A 1 104 ? -10.795 6.980 -4.580 1.00 92.06 104 GLY A CA 1
ATOM 790 C C . GLY A 1 104 ? -12.146 7.609 -4.245 1.00 92.06 104 GLY A C 1
ATOM 791 O O . GLY A 1 104 ? -13.191 7.139 -4.700 1.00 92.06 104 GLY A O 1
ATOM 792 N N . ASP A 1 105 ? -12.113 8.706 -3.490 1.00 88.75 105 ASP A N 1
ATOM 793 C CA . ASP A 1 105 ? -13.307 9.491 -3.185 1.00 88.75 105 ASP A CA 1
ATOM 794 C C . ASP A 1 105 ? -13.930 10.024 -4.484 1.00 88.75 105 ASP A C 1
ATOM 796 O O . ASP A 1 105 ? -13.269 10.694 -5.285 1.00 88.75 105 ASP A O 1
ATOM 800 N N . ARG A 1 106 ? -15.215 9.731 -4.708 1.00 85.38 106 ARG A N 1
ATOM 801 C CA . ARG A 1 106 ? -15.967 10.251 -5.856 1.00 85.38 106 ARG A CA 1
ATOM 802 C C . ARG A 1 106 ? -16.790 11.449 -5.406 1.00 85.38 106 ARG A C 1
ATOM 804 O O . ARG A 1 106 ? -17.715 11.302 -4.616 1.00 85.38 106 ARG A O 1
ATOM 811 N N . ILE A 1 107 ? -16.471 12.624 -5.939 1.00 85.50 107 ILE A N 1
ATOM 812 C CA . ILE A 1 107 ? -17.281 13.830 -5.751 1.00 85.50 107 ILE A CA 1
ATOM 813 C C . ILE A 1 107 ? -18.179 13.976 -6.980 1.00 85.50 107 ILE A C 1
ATOM 815 O O . ILE A 1 107 ? -17.684 14.198 -8.084 1.00 85.50 107 ILE A O 1
ATOM 819 N N . GLN A 1 108 ? -19.491 13.847 -6.794 1.00 80.31 108 GLN A N 1
ATOM 820 C CA . GLN A 1 108 ? -20.482 14.200 -7.809 1.00 80.31 108 GLN A CA 1
ATOM 821 C C . GLN A 1 108 ? -20.944 15.637 -7.547 1.00 80.31 108 GLN A C 1
ATOM 823 O O . GLN A 1 108 ? -21.430 15.942 -6.461 1.00 80.31 108 GLN A O 1
ATOM 828 N N . GLN A 1 109 ? -20.736 16.530 -8.516 1.00 83.69 109 GLN A N 1
ATOM 829 C CA . GLN A 1 109 ? -21.198 17.917 -8.452 1.00 83.69 109 GLN A CA 1
ATOM 830 C C . GLN A 1 109 ? -22.374 18.090 -9.409 1.00 83.69 109 GLN A C 1
ATOM 832 O O . GLN A 1 109 ? -22.194 18.013 -10.625 1.00 83.69 109 GLN A O 1
ATOM 837 N N . ASP A 1 110 ? -23.561 18.352 -8.867 1.00 78.31 110 ASP A N 1
ATOM 838 C CA . ASP A 1 110 ? -24.710 18.766 -9.668 1.00 78.31 110 ASP A CA 1
ATOM 839 C C . ASP A 1 110 ? -24.563 20.252 -10.005 1.00 78.31 110 ASP A C 1
ATOM 841 O O . ASP A 1 110 ? -24.897 21.144 -9.223 1.00 78.31 110 ASP A O 1
ATOM 845 N N . VAL A 1 111 ? -23.978 20.523 -11.172 1.00 80.06 111 VAL A N 1
ATOM 846 C CA . VAL A 1 111 ? -23.783 21.886 -11.670 1.00 80.06 111 VAL A CA 1
ATOM 847 C C . VAL A 1 111 ? -25.044 22.330 -12.408 1.00 80.06 111 VAL A C 1
ATOM 849 O O . VAL A 1 111 ? -25.208 22.079 -13.602 1.00 80.06 111 VAL A O 1
ATOM 852 N N . THR A 1 112 ? -25.934 23.027 -11.704 1.00 75.00 112 THR A N 1
ATOM 853 C CA . THR A 1 112 ? -27.047 23.746 -12.335 1.00 75.00 112 THR A CA 1
ATOM 854 C C . THR A 1 112 ? -26.520 25.048 -12.930 1.00 75.00 112 THR A C 1
ATOM 856 O O . THR A 1 112 ? -26.284 26.020 -12.215 1.00 75.00 112 THR A O 1
ATOM 859 N N . VAL A 1 113 ? -26.323 25.074 -14.248 1.00 73.88 113 VAL A N 1
ATOM 860 C CA . VAL A 1 113 ? -26.011 26.312 -14.973 1.00 73.88 113 VAL A CA 1
ATOM 861 C C . VAL A 1 113 ? -27.329 27.015 -15.299 1.00 73.88 113 VAL A C 1
ATOM 863 O O . VAL A 1 113 ? -28.070 26.563 -16.170 1.00 73.88 113 VAL A O 1
ATOM 866 N N . ASP A 1 114 ? -27.639 28.115 -14.609 1.00 69.44 114 ASP A N 1
ATOM 867 C CA . ASP A 1 114 ? -28.759 28.982 -14.994 1.00 69.44 114 ASP A CA 1
ATOM 868 C C . ASP A 1 114 ? -28.317 29.837 -16.199 1.00 69.44 114 ASP A C 1
ATOM 870 O O . ASP A 1 114 ? -27.502 30.752 -16.090 1.00 69.44 114 ASP A O 1
ATOM 874 N N . VAL A 1 115 ? -28.792 29.470 -17.394 1.00 67.69 115 VAL A N 1
ATOM 875 C CA . VAL A 1 115 ? -28.388 30.061 -18.686 1.00 67.69 115 VAL A CA 1
ATOM 876 C C . VAL A 1 115 ? -29.139 31.374 -18.976 1.00 67.69 115 VAL A C 1
ATOM 878 O O . VAL A 1 115 ? -29.383 31.712 -20.134 1.00 67.69 115 VAL A O 1
ATOM 881 N N . LYS A 1 116 ? -29.560 32.133 -17.960 1.00 62.03 116 LYS A N 1
ATOM 882 C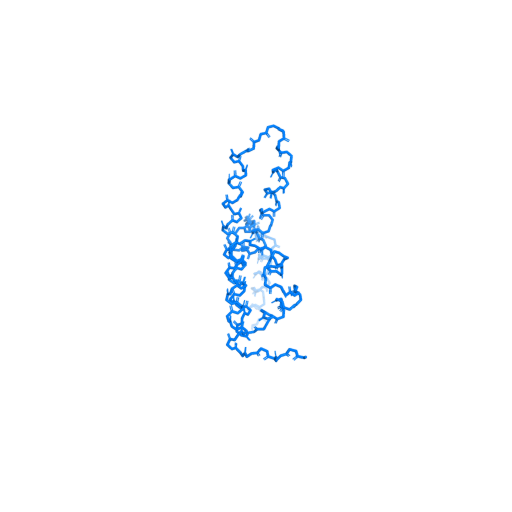 CA . LYS A 1 116 ? -30.394 33.323 -18.198 1.00 62.03 116 LYS A CA 1
ATOM 883 C C . LYS A 1 116 ? -29.630 34.546 -18.705 1.00 62.03 116 LYS A C 1
ATOM 885 O O . LYS A 1 116 ? -30.157 35.236 -19.572 1.00 62.03 116 LYS A O 1
ATOM 890 N N . ASP A 1 117 ? -28.367 34.742 -18.326 1.00 60.16 117 ASP A N 1
ATOM 891 C CA . ASP A 1 117 ? -27.761 36.080 -18.478 1.00 60.16 117 ASP A CA 1
ATOM 892 C C . ASP A 1 117 ? -26.724 36.232 -19.600 1.00 60.16 117 ASP A C 1
ATOM 894 O O . ASP A 1 117 ? -26.129 37.291 -19.749 1.00 60.16 117 ASP A O 1
ATOM 898 N N . GLY A 1 118 ? -26.489 35.209 -20.430 1.00 64.31 118 GLY A N 1
ATOM 899 C CA . GLY A 1 118 ? -25.454 35.308 -21.476 1.00 64.31 118 GLY A CA 1
ATOM 900 C C . GLY A 1 118 ? -25.815 34.738 -22.839 1.00 64.31 118 GLY A C 1
ATOM 901 O O . GLY A 1 118 ? -25.250 35.155 -23.851 1.00 64.31 118 GLY A O 1
ATOM 902 N N . LEU A 1 119 ? -26.741 33.780 -22.906 1.00 69.19 119 LEU A N 1
ATOM 903 C CA . LEU A 1 119 ? -27.088 33.143 -24.176 1.00 69.19 119 LEU A CA 1
ATOM 904 C C . LEU A 1 119 ? -28.062 34.001 -24.987 1.00 69.19 119 LEU A C 1
ATOM 906 O O . LEU A 1 119 ? -27.916 34.087 -26.203 1.00 69.19 119 LEU A O 1
ATOM 910 N N . ALA A 1 120 ? -29.001 34.678 -24.322 1.00 68.25 120 ALA A N 1
ATOM 911 C CA . ALA A 1 120 ? -29.949 35.578 -24.973 1.00 68.25 120 ALA A CA 1
ATOM 912 C C . ALA A 1 120 ? -29.234 36.750 -25.669 1.00 68.25 120 ALA A C 1
ATOM 914 O O . ALA A 1 120 ? -29.485 37.002 -26.846 1.00 68.25 120 ALA A O 1
ATOM 915 N N . GLU A 1 121 ? -28.273 37.392 -24.996 1.00 70.44 121 GLU A N 1
ATOM 916 C CA . GLU A 1 121 ? -27.468 38.475 -25.578 1.00 70.44 121 GLU A CA 1
ATOM 917 C C . GLU A 1 121 ? -26.570 37.988 -26.721 1.00 70.44 121 GLU A C 1
ATOM 919 O O . GLU A 1 121 ? -26.513 38.614 -27.781 1.00 70.44 121 GLU A O 1
ATOM 924 N N . LYS A 1 122 ? -25.913 36.829 -26.563 1.00 70.81 122 LYS A N 1
ATOM 925 C CA . LYS A 1 122 ? -25.068 36.246 -27.620 1.00 70.81 122 LYS A CA 1
ATOM 926 C C . LYS A 1 122 ? -25.879 35.827 -28.851 1.00 70.81 122 LYS A C 1
ATOM 928 O O . LYS A 1 122 ? -25.408 35.998 -29.974 1.00 70.81 122 LYS A O 1
ATOM 933 N N . MET A 1 123 ? -27.100 35.327 -28.657 1.00 73.38 123 MET A N 1
ATOM 934 C CA . MET A 1 123 ? -28.029 34.969 -29.736 1.00 73.38 123 MET A CA 1
ATOM 935 C C . MET A 1 123 ? -28.612 36.210 -30.425 1.00 73.38 123 MET A C 1
ATOM 937 O O . MET A 1 123 ? -28.744 36.219 -31.649 1.00 73.38 123 MET A O 1
ATOM 941 N N . ALA A 1 124 ? -28.913 37.273 -29.673 1.00 77.38 124 ALA A N 1
ATOM 942 C CA . ALA A 1 124 ? -29.354 38.551 -30.231 1.00 77.38 124 ALA A CA 1
ATOM 943 C C . ALA A 1 124 ? -28.250 39.204 -31.082 1.00 77.38 124 ALA A C 1
ATOM 945 O O . ALA A 1 124 ? -28.490 39.562 -32.235 1.00 77.38 124 ALA A O 1
ATOM 946 N N . ALA A 1 125 ? -27.014 39.249 -30.576 1.00 78.56 125 ALA A N 1
ATOM 947 C CA . ALA A 1 125 ? -25.863 39.773 -31.311 1.00 78.56 125 ALA A CA 1
ATOM 948 C C . ALA A 1 125 ? -25.525 38.946 -32.569 1.00 78.56 125 ALA A C 1
ATOM 950 O O . ALA A 1 125 ? -25.092 39.498 -33.582 1.00 78.56 125 ALA A O 1
ATOM 951 N N . ALA A 1 126 ? -25.730 37.623 -32.537 1.00 76.31 126 ALA A N 1
ATOM 952 C CA . ALA A 1 126 ? -25.559 36.765 -33.711 1.00 76.31 126 ALA A CA 1
ATOM 953 C C . ALA A 1 126 ? -26.616 3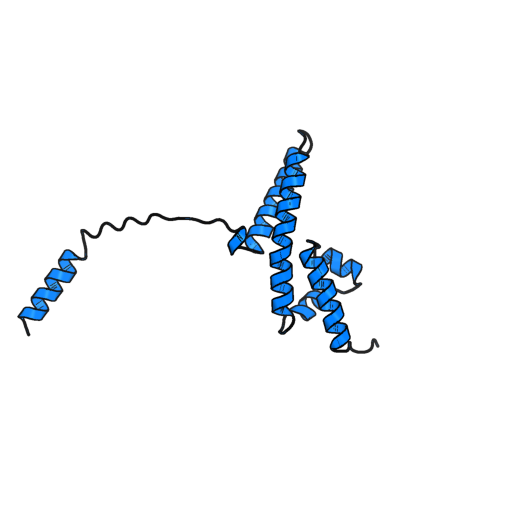7.040 -34.796 1.00 76.31 126 ALA A C 1
ATOM 955 O O . ALA A 1 126 ? -26.282 37.069 -35.981 1.00 76.31 126 ALA A O 1
ATOM 956 N N . ARG A 1 127 ? -27.872 37.301 -34.403 1.00 75.31 127 ARG A N 1
ATOM 957 C CA . ARG A 1 127 ? -28.957 37.669 -35.330 1.00 75.31 127 ARG A CA 1
ATOM 958 C C . ARG A 1 127 ? -28.730 39.030 -35.985 1.00 75.31 127 ARG A C 1
ATOM 960 O O . ARG A 1 127 ? -28.918 39.139 -37.192 1.00 75.31 127 ARG A O 1
ATOM 967 N N . GLU A 1 128 ? -28.268 40.033 -35.236 1.00 78.81 128 GLU A N 1
ATOM 968 C CA . GLU A 1 128 ? -27.932 41.343 -35.818 1.00 78.81 128 GLU A CA 1
ATOM 969 C C . GLU A 1 128 ? -26.807 41.255 -36.857 1.00 78.81 128 GLU A C 1
ATOM 971 O O . GLU A 1 128 ? -26.859 41.925 -37.886 1.00 78.81 128 GLU A O 1
ATOM 976 N N . ARG A 1 129 ? -25.791 40.416 -36.620 1.00 76.19 129 ARG A N 1
ATOM 977 C CA . ARG A 1 129 ? -24.690 40.221 -37.579 1.00 76.19 129 ARG A CA 1
ATOM 978 C C . ARG A 1 129 ? -25.148 39.544 -38.869 1.00 76.19 129 ARG A C 1
ATOM 980 O O . ARG A 1 129 ? -24.642 39.895 -39.926 1.00 76.19 129 ARG A O 1
ATOM 987 N N . ALA A 1 130 ? -26.112 38.627 -38.790 1.00 76.31 130 ALA A N 1
ATOM 988 C CA . ALA A 1 130 ? -26.681 37.953 -39.956 1.00 76.31 130 ALA A CA 1
ATOM 989 C C . ALA A 1 130 ? -27.617 38.848 -40.793 1.00 76.31 130 ALA A C 1
ATOM 991 O O . ALA A 1 130 ? -27.852 38.541 -41.951 1.00 76.31 130 ALA A O 1
ATOM 992 N N . GLN A 1 131 ? -28.154 39.933 -40.220 1.00 72.19 131 GLN A N 1
ATOM 993 C CA . GLN A 1 131 ? -29.009 40.900 -40.928 1.00 72.19 131 GLN A CA 1
ATOM 994 C C . GLN A 1 131 ? -28.229 42.062 -41.564 1.00 72.19 131 GLN A C 1
ATOM 996 O O . GLN A 1 131 ? -28.787 42.795 -42.376 1.00 72.19 131 GLN A O 1
ATOM 1001 N N . ARG A 1 132 ? -26.966 42.268 -41.164 1.00 64.62 132 ARG A N 1
ATOM 1002 C CA . ARG A 1 132 ? -26.079 43.320 -41.698 1.00 64.62 132 ARG A CA 1
ATOM 1003 C C . ARG A 1 132 ? -25.137 42.830 -42.809 1.00 64.62 132 ARG A C 1
ATOM 1005 O O . ARG A 1 132 ? -24.343 43.633 -43.293 1.00 64.62 132 ARG A O 1
ATOM 1012 N N . GLY A 1 133 ? -25.192 41.547 -43.168 1.00 51.44 133 GLY A N 1
ATOM 1013 C CA . GLY A 1 133 ? -24.531 40.972 -44.347 1.00 51.44 133 GLY A CA 1
ATOM 1014 C C . GLY A 1 133 ? -25.555 40.664 -45.423 1.00 51.44 133 GLY A C 1
ATOM 1015 O O . GLY A 1 133 ? -25.183 40.776 -46.609 1.00 51.44 133 GLY A O 1
#